Protein AF-A0A944N732-F1 (afdb_monomer_lite)

Secondary structure (DSSP, 8-state):
------B-HHHHHHHHHHHHHHHHTT--SHHHHHHHHHHHHHHHHHHHHHHHHHHHHHHHHTT----S--HHHHHHHHHHHHHHHHHHHHHHHGGGHHHHHHHHHHHHHHHHHHB-

pLDDT: mean 80.34, std 8.84, range [40.75, 88.44]

Radius of gyration: 15.89 Å; chains: 1; bounding box: 37×17×47 Å

Foldseek 3Di:
DPDLWDQQCVQLVVQLVVLLVVLLVVDPDPQLNVLSVVLSVLLVVLLVLVSVLVSQVVCVVVVHDDDDPDSVNSVVVSVVSVVVSQVSLCVRVNPVSVSSVVSSVSSVVSRVVRTD

Structure (mmCIF, N/CA/C/O backbone):
data_AF-A0A944N732-F1
#
_entry.id   AF-A0A944N732-F1
#
loop_
_atom_site.group_PDB
_atom_site.id
_atom_site.type_symbol
_atom_site.label_atom_id
_atom_site.label_alt_id
_atom_site.label_comp_id
_atom_site.label_asym_id
_atom_site.label_entity_id
_atom_site.label_seq_id
_atom_site.pdbx_PDB_ins_code
_atom_site.Cartn_x
_atom_site.Cartn_y
_atom_site.Cartn_z
_atom_site.occupancy
_atom_site.B_iso_or_equiv
_atom_site.auth_seq_id
_atom_site.auth_comp_id
_atom_site.auth_asym_id
_atom_site.auth_atom_id
_atom_site.pdbx_PDB_model_num
ATOM 1 N N . MET A 1 1 ? 7.176 -7.907 -27.055 1.00 40.75 1 MET A N 1
ATOM 2 C CA . MET A 1 1 ? 6.463 -6.815 -26.361 1.00 40.75 1 MET A CA 1
ATOM 3 C C . MET A 1 1 ? 5.573 -7.457 -25.313 1.00 40.75 1 MET A C 1
ATOM 5 O O . MET A 1 1 ? 4.475 -7.875 -25.642 1.00 40.75 1 MET A O 1
ATOM 9 N N . ARG A 1 2 ? 6.086 -7.687 -24.104 1.00 41.59 2 ARG A N 1
ATOM 10 C CA . ARG A 1 2 ? 5.282 -8.204 -22.993 1.00 41.59 2 ARG A CA 1
ATOM 11 C C . ARG A 1 2 ? 5.110 -7.019 -22.060 1.00 41.59 2 ARG A C 1
ATOM 13 O O . ARG A 1 2 ? 6.112 -6.468 -21.612 1.00 41.59 2 ARG A O 1
ATOM 20 N N . ASP A 1 3 ? 3.881 -6.543 -21.920 1.00 47.72 3 ASP A N 1
ATOM 21 C CA . ASP A 1 3 ? 3.591 -5.302 -21.214 1.00 47.72 3 ASP A CA 1
ATOM 22 C C . ASP A 1 3 ? 4.222 -5.327 -19.823 1.00 47.72 3 ASP A C 1
ATOM 24 O O . ASP A 1 3 ? 4.055 -6.269 -19.047 1.00 47.72 3 ASP A O 1
ATOM 28 N N . ALA A 1 4 ? 5.021 -4.301 -19.531 1.00 56.09 4 ALA A N 1
ATOM 29 C CA . ALA A 1 4 ? 5.525 -4.081 -18.190 1.00 56.09 4 ALA A CA 1
ATOM 30 C C . ALA A 1 4 ? 4.318 -4.045 -17.254 1.00 56.09 4 ALA A C 1
ATOM 32 O O . ALA A 1 4 ? 3.471 -3.166 -17.418 1.00 56.09 4 ALA A O 1
ATOM 33 N N . LYS A 1 5 ? 4.248 -4.997 -16.313 1.00 62.84 5 LYS A N 1
ATOM 34 C CA . LYS A 1 5 ? 3.125 -5.130 -15.382 1.00 62.84 5 LYS A CA 1
ATOM 35 C C . LYS A 1 5 ? 2.803 -3.772 -14.767 1.00 62.84 5 LYS A C 1
ATOM 37 O O . LYS A 1 5 ? 3.626 -3.197 -14.043 1.00 62.84 5 LYS A O 1
ATOM 42 N N . LYS A 1 6 ? 1.627 -3.244 -15.086 1.00 68.38 6 LYS A N 1
ATOM 43 C CA . LYS A 1 6 ? 1.139 -1.956 -14.591 1.00 68.38 6 LYS A CA 1
ATOM 44 C C . LYS A 1 6 ? -0.006 -2.226 -13.631 1.00 68.38 6 LYS A C 1
ATOM 46 O O . LYS A 1 6 ? -0.822 -3.118 -13.831 1.00 68.38 6 LYS A O 1
ATOM 51 N N . ILE A 1 7 ? -0.048 -1.443 -12.558 1.00 75.44 7 ILE A N 1
ATOM 52 C CA . ILE A 1 7 ? -1.191 -1.465 -11.648 1.00 75.44 7 ILE A CA 1
ATOM 53 C C . ILE A 1 7 ? -2.358 -0.812 -12.383 1.00 75.44 7 ILE A C 1
ATOM 55 O O . ILE A 1 7 ? -2.267 0.355 -12.778 1.00 75.44 7 ILE A O 1
ATOM 59 N N . ASP A 1 8 ? -3.455 -1.546 -12.544 1.00 82.88 8 ASP A N 1
ATOM 60 C CA . ASP A 1 8 ? -4.725 -0.981 -12.984 1.00 82.88 8 ASP A CA 1
ATOM 61 C C . ASP A 1 8 ? -5.350 -0.207 -11.813 1.00 82.88 8 ASP A C 1
ATOM 63 O O . ASP A 1 8 ? -6.123 -0.730 -11.007 1.00 82.88 8 ASP A O 1
ATOM 67 N N . TRP A 1 9 ? -4.954 1.061 -11.682 1.00 76.62 9 TRP A N 1
ATOM 68 C CA . TRP A 1 9 ? -5.360 1.943 -10.584 1.00 76.62 9 TRP A CA 1
ATOM 69 C C . TRP A 1 9 ? -6.872 2.072 -10.421 1.00 76.62 9 TRP A C 1
ATOM 71 O O . TRP A 1 9 ? -7.339 2.303 -9.307 1.00 76.62 9 TRP A O 1
ATOM 81 N N . LYS A 1 10 ? -7.630 1.908 -11.514 1.00 79.31 10 LYS A N 1
ATOM 82 C CA . LYS A 1 10 ? -9.092 2.008 -11.508 1.00 79.31 10 LYS A CA 1
ATOM 83 C C . LYS A 1 10 ? -9.747 0.856 -10.756 1.00 79.31 10 LYS A C 1
ATOM 85 O O . LYS A 1 10 ? -10.803 1.063 -10.176 1.00 79.31 10 LYS A O 1
ATOM 90 N N . PHE A 1 11 ? -9.127 -0.322 -10.747 1.00 81.12 11 PHE A N 1
ATOM 91 C CA . PHE A 1 11 ? -9.592 -1.467 -9.962 1.00 81.12 11 PHE A CA 1
ATOM 92 C C . PHE A 1 11 ? -8.926 -1.515 -8.592 1.00 81.12 11 PHE A C 1
ATOM 94 O O . PHE A 1 11 ? -9.592 -1.783 -7.596 1.00 81.12 11 PHE A O 1
ATOM 101 N N . TYR A 1 12 ? -7.634 -1.189 -8.535 1.00 84.25 12 TYR A N 1
ATOM 102 C CA . TYR A 1 12 ? -6.850 -1.279 -7.312 1.00 84.25 12 TYR A CA 1
ATOM 103 C C . TYR A 1 12 ? -7.391 -0.373 -6.198 1.00 84.25 12 TYR A C 1
ATOM 105 O O . TYR A 1 12 ? -7.692 -0.867 -5.117 1.00 84.25 12 TYR A O 1
ATOM 113 N N . LEU A 1 13 ? -7.561 0.930 -6.466 1.00 83.25 13 LEU A N 1
ATOM 114 C CA . LEU A 1 13 ? -7.973 1.912 -5.454 1.00 83.25 13 LEU A CA 1
ATOM 115 C C . LEU A 1 13 ? -9.342 1.629 -4.820 1.00 83.25 13 LEU A C 1
ATOM 117 O O . LEU A 1 13 ? -9.412 1.592 -3.592 1.00 83.25 13 LEU A O 1
ATOM 121 N N . PRO A 1 14 ? -10.438 1.448 -5.583 1.00 85.50 14 PRO A N 1
ATOM 122 C CA . PRO A 1 14 ? -11.739 1.217 -4.965 1.00 85.50 14 PRO A CA 1
ATOM 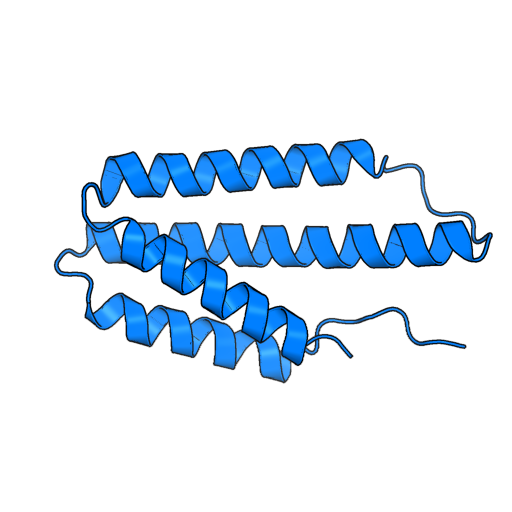123 C C . PRO A 1 14 ? -11.782 -0.116 -4.217 1.00 85.50 14 PRO A C 1
ATOM 125 O O . PRO A 1 14 ? -12.384 -0.182 -3.150 1.00 85.50 14 PRO A O 1
ATOM 128 N N . LEU A 1 15 ? -11.106 -1.156 -4.719 1.00 85.56 15 LEU A N 1
ATOM 129 C CA . LEU A 1 15 ? -11.106 -2.471 -4.080 1.00 85.56 15 LEU A CA 1
ATOM 130 C C . LEU A 1 15 ? -10.275 -2.476 -2.784 1.00 85.56 15 LEU A C 1
ATOM 132 O O . LEU A 1 15 ? -10.717 -3.032 -1.779 1.00 85.56 15 LEU A O 1
ATOM 136 N N . SER A 1 16 ? -9.116 -1.804 -2.771 1.00 85.88 16 SER A N 1
ATOM 137 C CA . SER A 1 16 ? -8.273 -1.671 -1.573 1.00 85.88 16 SER A CA 1
ATOM 138 C C . SER A 1 16 ? -8.886 -0.746 -0.519 1.00 85.88 16 SER A C 1
ATOM 140 O O . SER A 1 16 ? -8.736 -0.978 0.683 1.00 85.88 16 SER A O 1
ATOM 142 N N . LEU A 1 17 ? -9.592 0.306 -0.945 1.00 85.88 17 LEU A N 1
ATOM 143 C CA . LEU A 1 17 ? -10.337 1.176 -0.036 1.00 85.88 17 LEU A CA 1
ATOM 144 C C . LEU A 1 17 ? -11.542 0.449 0.557 1.00 85.88 17 LEU A C 1
ATOM 146 O O . LEU A 1 17 ? -11.739 0.514 1.767 1.00 85.88 17 LEU A O 1
ATOM 150 N N . ALA A 1 18 ? -12.305 -0.287 -0.255 1.00 87.00 18 ALA A N 1
ATOM 151 C CA . ALA A 1 18 ? -13.454 -1.051 0.220 1.00 87.00 18 ALA A CA 1
ATOM 152 C C . ALA A 1 18 ? -13.056 -2.081 1.287 1.00 87.00 18 ALA A C 1
ATOM 154 O O . ALA A 1 18 ? -13.708 -2.149 2.329 1.00 87.00 18 ALA A O 1
ATOM 155 N N . SER A 1 19 ? -11.958 -2.824 1.086 1.00 84.62 19 SER A N 1
ATOM 156 C CA . SER A 1 19 ? -11.469 -3.778 2.095 1.00 84.62 19 SER A CA 1
ATOM 157 C C . SER A 1 19 ? -11.054 -3.082 3.394 1.00 84.62 19 SER A C 1
ATOM 159 O O . SER A 1 19 ? -11.346 -3.570 4.485 1.00 84.62 19 SER A O 1
ATOM 161 N N . THR A 1 20 ? -10.419 -1.914 3.285 1.00 85.25 20 THR A N 1
ATOM 162 C CA . THR A 1 20 ? -9.965 -1.133 4.443 1.00 85.25 20 THR A CA 1
ATOM 163 C C . THR A 1 20 ? -11.135 -0.538 5.220 1.00 85.25 20 THR A C 1
ATOM 165 O O . THR A 1 20 ? -11.120 -0.568 6.445 1.00 85.25 20 THR A O 1
ATOM 168 N N . ILE A 1 21 ? -12.170 -0.049 4.534 1.00 86.62 21 ILE A N 1
ATOM 169 C CA . ILE A 1 21 ? -13.392 0.469 5.165 1.00 86.62 21 ILE A CA 1
ATOM 170 C C . ILE A 1 21 ? -14.139 -0.659 5.879 1.00 86.62 21 ILE A C 1
ATOM 172 O O . ILE A 1 21 ? -14.543 -0.489 7.026 1.00 86.62 21 ILE A O 1
ATOM 176 N N . LEU A 1 22 ? -14.275 -1.823 5.234 1.00 87.12 22 LEU A N 1
ATOM 177 C CA . LEU A 1 22 ? -14.950 -2.985 5.814 1.00 87.12 22 LEU A CA 1
ATOM 178 C C . LEU A 1 22 ? -14.261 -3.432 7.110 1.00 87.12 22 LEU A C 1
ATOM 180 O O . LEU A 1 22 ? -14.927 -3.672 8.111 1.00 87.12 22 LEU A O 1
ATOM 184 N N . LEU A 1 23 ? -12.927 -3.464 7.122 1.00 83.62 23 LEU A N 1
ATOM 185 C CA . LEU A 1 23 ? -12.154 -3.774 8.326 1.00 83.62 23 LEU A CA 1
ATOM 186 C C . LEU A 1 23 ? -12.157 -2.630 9.350 1.00 83.62 23 LEU A C 1
ATOM 188 O O . LEU A 1 23 ? -12.115 -2.890 10.549 1.00 83.62 23 LEU A O 1
ATOM 192 N N . GLY A 1 24 ? -12.287 -1.381 8.901 1.00 80.81 24 GLY A N 1
ATOM 193 C CA . GLY A 1 24 ? -12.446 -0.211 9.764 1.00 80.81 24 GLY A CA 1
ATOM 194 C C . GLY A 1 24 ? -13.724 -0.232 10.605 1.00 80.81 24 GLY A C 1
ATOM 195 O O . GLY A 1 24 ? -13.713 0.295 11.712 1.00 80.81 24 GLY A O 1
ATOM 196 N N . PHE A 1 25 ? -14.793 -0.902 10.156 1.00 83.50 25 PHE A N 1
ATOM 197 C CA . PHE A 1 25 ? -16.000 -1.112 10.973 1.00 83.50 25 PHE A CA 1
ATOM 198 C C . PHE A 1 25 ? -15.757 -1.977 12.220 1.00 83.50 25 PHE A C 1
ATOM 200 O O . PHE A 1 25 ? -16.535 -1.906 13.168 1.00 83.50 25 PHE A O 1
ATOM 207 N N . PHE A 1 26 ? -14.690 -2.779 12.239 1.00 82.69 26 PHE A N 1
ATOM 208 C CA . PHE A 1 26 ? -14.310 -3.578 13.407 1.00 82.69 26 PHE A CA 1
ATOM 209 C C . PHE A 1 26 ? -13.434 -2.803 14.404 1.00 82.69 26 PHE A C 1
ATOM 211 O O . PHE A 1 26 ? -13.177 -3.301 15.503 1.00 82.69 26 PHE A O 1
ATOM 218 N N . CYS A 1 27 ? -12.982 -1.595 14.051 1.00 80.94 27 CYS A N 1
ATOM 219 C CA . CYS A 1 27 ? -12.259 -0.715 14.962 1.00 80.94 27 CYS A CA 1
ATOM 220 C C . CYS A 1 27 ? -13.231 -0.050 15.942 1.00 80.94 27 CYS A C 1
ATOM 222 O O . CYS A 1 27 ? -14.275 0.471 15.554 1.00 80.94 27 CYS A O 1
ATOM 224 N N . GLN A 1 28 ? -12.872 -0.044 17.223 1.00 81.12 28 GLN A N 1
ATOM 225 C CA . GLN A 1 28 ? -13.720 0.510 18.286 1.00 81.12 28 GLN A CA 1
ATOM 226 C C . GLN A 1 28 ? -13.368 1.963 18.612 1.00 81.12 28 GLN A C 1
ATOM 228 O O . GLN A 1 28 ? -14.207 2.707 19.114 1.00 81.12 28 GLN A O 1
ATOM 233 N N . ASN A 1 29 ? -12.132 2.374 18.320 1.00 84.62 29 ASN A N 1
ATOM 234 C CA . ASN A 1 29 ? -11.602 3.684 18.684 1.00 84.62 29 ASN A CA 1
ATOM 235 C C . ASN A 1 29 ? -11.216 4.503 17.448 1.00 84.62 29 ASN A C 1
ATOM 237 O O . ASN A 1 29 ? -10.673 3.970 16.480 1.00 84.62 29 ASN A O 1
ATOM 241 N N . LEU A 1 30 ? -11.384 5.829 17.519 1.00 83.00 30 LEU A N 1
ATOM 242 C CA . LEU A 1 30 ? -10.921 6.746 16.467 1.00 83.00 30 LEU A CA 1
ATOM 243 C C . LEU A 1 30 ? -9.413 6.609 16.211 1.00 83.00 30 LEU A C 1
ATOM 245 O O . LEU A 1 30 ? -8.970 6.679 15.069 1.00 83.00 30 LEU A O 1
ATOM 249 N N . LEU A 1 31 ? -8.629 6.357 17.264 1.00 83.44 31 LEU A N 1
ATOM 250 C CA . LEU A 1 31 ? -7.187 6.143 17.155 1.00 83.44 31 LEU A CA 1
ATOM 251 C C . LEU A 1 31 ? -6.864 4.895 16.314 1.00 83.44 31 LEU A C 1
ATOM 253 O O . LEU A 1 31 ? -6.008 4.961 15.435 1.00 83.44 31 LEU A O 1
ATOM 257 N N . GLU A 1 32 ? -7.595 3.794 16.512 1.00 81.62 32 GLU A N 1
ATOM 258 C CA . GLU A 1 32 ? -7.440 2.568 15.714 1.00 81.62 32 GLU A CA 1
ATOM 259 C C . GLU A 1 32 ? -7.738 2.835 14.229 1.00 81.62 32 GLU A C 1
ATOM 261 O O . GLU A 1 32 ? -6.993 2.377 13.364 1.00 81.62 32 GLU A O 1
ATOM 266 N N . ILE A 1 33 ? -8.762 3.646 13.930 1.00 83.69 33 ILE A N 1
ATOM 267 C CA . ILE A 1 33 ? -9.112 4.045 12.557 1.00 83.69 33 ILE A CA 1
ATOM 268 C C . ILE A 1 33 ? -7.983 4.867 11.918 1.00 83.69 33 ILE A C 1
ATOM 270 O O . ILE A 1 33 ? -7.584 4.586 10.787 1.00 83.69 33 ILE A O 1
ATOM 274 N N . TYR A 1 34 ? -7.423 5.853 12.628 1.00 85.69 34 TYR A N 1
ATOM 275 C CA . TYR A 1 34 ? -6.302 6.648 12.108 1.00 85.69 34 TYR A CA 1
ATOM 276 C C . TYR A 1 34 ? -5.067 5.792 11.825 1.00 85.69 34 TYR A C 1
ATOM 278 O O . TYR A 1 34 ? -4.419 5.965 10.789 1.00 85.69 34 TYR A O 1
ATOM 286 N N . VAL A 1 35 ? -4.757 4.842 12.707 1.00 84.06 35 VAL A N 1
ATOM 287 C CA . VAL A 1 35 ? -3.631 3.922 12.512 1.00 84.06 35 VAL A CA 1
ATOM 288 C C . VAL A 1 35 ? -3.902 2.983 11.343 1.00 84.06 35 VAL A C 1
ATOM 290 O O . VAL A 1 35 ? -3.008 2.781 10.527 1.00 84.06 35 VAL A O 1
ATOM 293 N N . LEU A 1 36 ? -5.126 2.471 11.193 1.00 84.88 36 LEU A N 1
ATOM 294 C CA . LEU A 1 36 ? -5.514 1.636 10.055 1.00 84.88 36 LEU A CA 1
ATOM 295 C C . LEU A 1 36 ? -5.341 2.381 8.722 1.00 84.88 36 LEU A C 1
ATOM 297 O O . LEU A 1 36 ? -4.811 1.811 7.767 1.00 84.88 36 LEU A O 1
ATOM 301 N N . ILE A 1 37 ? -5.722 3.660 8.663 1.00 85.62 37 ILE A N 1
ATOM 302 C CA . ILE A 1 37 ? -5.505 4.524 7.491 1.00 85.62 37 ILE A CA 1
ATOM 303 C C . ILE A 1 37 ? -4.004 4.759 7.256 1.00 85.62 37 ILE A C 1
ATOM 305 O O . ILE A 1 37 ? -3.537 4.699 6.117 1.00 85.62 37 ILE A O 1
ATOM 309 N N . GLY A 1 38 ? -3.226 4.989 8.315 1.00 85.44 38 GLY A N 1
ATOM 310 C CA . GLY A 1 38 ? -1.771 5.128 8.220 1.00 85.44 38 GLY A CA 1
ATOM 311 C C . GLY A 1 38 ? -1.104 3.867 7.664 1.00 85.44 38 GLY A C 1
ATOM 312 O O . GLY A 1 38 ? -0.319 3.941 6.717 1.00 85.44 38 GLY A O 1
ATOM 313 N N . VAL A 1 39 ? -1.478 2.699 8.190 1.00 85.25 39 VAL A N 1
ATOM 314 C CA . VAL A 1 39 ? -1.031 1.392 7.694 1.00 85.25 39 VAL A CA 1
ATOM 315 C C . VAL A 1 39 ? -1.446 1.219 6.236 1.00 85.25 39 VAL A C 1
ATOM 317 O O . VAL A 1 39 ? -0.602 0.874 5.415 1.00 85.25 39 VAL A O 1
ATOM 320 N N . TYR A 1 40 ? -2.692 1.537 5.877 1.00 86.94 40 TYR A N 1
ATOM 321 C CA . TYR A 1 40 ? -3.166 1.495 4.492 1.00 86.94 40 TYR A CA 1
ATOM 322 C C . TYR A 1 40 ? -2.262 2.292 3.541 1.00 86.94 40 TYR A C 1
ATOM 324 O O . TYR A 1 40 ? -1.817 1.764 2.521 1.00 86.94 40 TYR A O 1
ATOM 332 N N . LEU A 1 41 ? -1.922 3.537 3.886 1.00 87.81 41 LEU A N 1
ATOM 333 C CA . LEU A 1 41 ? -1.038 4.366 3.062 1.00 87.81 41 LEU A CA 1
ATOM 334 C C . LEU A 1 41 ? 0.355 3.746 2.906 1.00 87.81 41 LEU A C 1
ATOM 336 O O . LEU A 1 41 ? 0.889 3.700 1.795 1.00 87.81 41 LEU A O 1
ATOM 340 N N . VAL A 1 42 ? 0.929 3.226 3.994 1.00 87.75 42 VAL A N 1
ATOM 341 C CA . VAL A 1 42 ? 2.233 2.547 3.958 1.00 87.75 42 VAL A CA 1
ATOM 342 C C . VAL A 1 42 ? 2.192 1.324 3.042 1.00 87.75 42 VAL A C 1
ATOM 344 O O . VAL A 1 42 ? 3.125 1.103 2.265 1.00 87.75 42 VAL A O 1
ATOM 347 N N . VAL A 1 43 ? 1.103 0.558 3.071 1.00 86.88 43 VAL A N 1
ATOM 348 C CA . VAL A 1 43 ? 0.928 -0.621 2.217 1.00 86.88 43 VAL A CA 1
ATOM 349 C C . VAL A 1 43 ? 0.802 -0.232 0.748 1.00 86.88 43 VAL A C 1
ATOM 351 O O . VAL A 1 43 ? 1.483 -0.821 -0.093 1.00 86.88 43 VAL A O 1
ATOM 354 N N . VAL A 1 44 ? 0.022 0.802 0.426 1.00 87.00 44 VAL A N 1
ATOM 355 C CA . VAL A 1 44 ? -0.075 1.326 -0.946 1.00 87.00 44 VAL A CA 1
ATOM 356 C C . VAL A 1 44 ? 1.303 1.759 -1.463 1.00 87.00 44 VAL A C 1
ATOM 358 O O . VAL A 1 44 ? 1.686 1.396 -2.578 1.00 87.00 44 VAL A O 1
ATOM 361 N N . ILE A 1 45 ? 2.092 2.469 -0.649 1.00 88.19 45 ILE A N 1
ATOM 362 C CA . ILE A 1 45 ? 3.468 2.853 -1.005 1.00 88.19 45 ILE A CA 1
ATOM 363 C C . ILE A 1 45 ? 4.346 1.610 -1.207 1.00 88.19 45 ILE A C 1
ATOM 365 O O . ILE A 1 45 ? 5.087 1.523 -2.191 1.00 88.19 45 ILE A O 1
ATOM 369 N N . ASN A 1 46 ? 4.246 0.618 -0.322 1.00 88.44 46 ASN A N 1
ATOM 370 C CA . ASN A 1 46 ? 5.001 -0.628 -0.429 1.00 88.44 46 ASN A CA 1
ATOM 371 C C . ASN A 1 46 ? 4.666 -1.399 -1.721 1.00 88.44 46 ASN A C 1
ATOM 373 O O . ASN A 1 46 ? 5.566 -1.909 -2.396 1.00 88.44 46 ASN A O 1
ATOM 377 N N . HIS A 1 47 ? 3.393 -1.430 -2.119 1.00 86.50 47 HIS A N 1
ATOM 378 C CA . HIS A 1 47 ? 2.945 -2.029 -3.377 1.00 86.50 47 HIS A CA 1
ATOM 379 C C . HIS A 1 47 ? 3.497 -1.297 -4.600 1.00 86.50 47 HIS A C 1
ATOM 381 O O . HIS A 1 47 ? 3.967 -1.937 -5.544 1.00 86.50 47 HIS A O 1
ATOM 387 N N . LEU A 1 48 ? 3.543 0.036 -4.571 1.00 85.12 48 LEU A N 1
ATOM 388 C CA . LEU A 1 48 ? 4.158 0.816 -5.647 1.00 85.12 48 LEU A CA 1
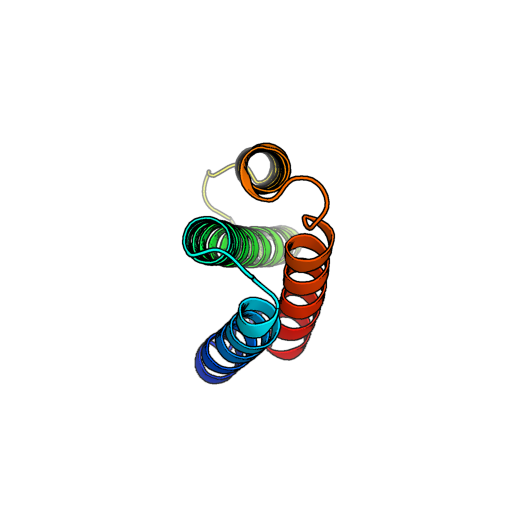ATOM 389 C C . LEU A 1 48 ? 5.638 0.492 -5.828 1.00 85.12 48 LEU A C 1
ATOM 391 O O . LEU A 1 48 ? 6.114 0.318 -6.954 1.00 85.12 48 LEU A O 1
ATOM 395 N N . LEU A 1 49 ? 6.367 0.400 -4.718 1.00 85.50 49 LEU A N 1
ATOM 396 C CA . LEU A 1 49 ? 7.776 0.024 -4.729 1.00 85.50 49 LEU A CA 1
ATOM 397 C C . LEU A 1 49 ? 7.967 -1.420 -5.201 1.00 85.50 49 LEU A C 1
ATOM 399 O O . LEU A 1 49 ? 8.910 -1.691 -5.942 1.00 85.50 49 LEU A O 1
ATOM 403 N N . LEU A 1 50 ? 7.063 -2.334 -4.833 1.00 86.00 50 LEU A N 1
ATOM 404 C CA . LEU A 1 50 ? 7.078 -3.718 -5.306 1.00 86.00 50 LEU A CA 1
ATOM 405 C C . LEU A 1 50 ? 6.929 -3.795 -6.828 1.00 86.00 50 LEU A C 1
ATOM 407 O O . LEU A 1 50 ? 7.720 -4.483 -7.476 1.00 86.00 50 LEU A O 1
ATOM 411 N N . VAL A 1 51 ? 5.967 -3.077 -7.409 1.00 84.00 51 VAL A N 1
ATOM 412 C CA . VAL A 1 51 ? 5.771 -3.076 -8.866 1.00 84.00 51 VAL A CA 1
ATOM 413 C C . VAL A 1 51 ? 6.962 -2.439 -9.572 1.00 84.00 51 VAL A C 1
ATOM 415 O O . VAL A 1 51 ? 7.491 -3.030 -10.510 1.00 84.00 51 VAL A O 1
ATOM 418 N N . LYS A 1 52 ? 7.480 -1.308 -9.072 1.00 83.12 52 LYS A N 1
ATOM 419 C CA . LYS A 1 52 ? 8.706 -0.697 -9.615 1.00 83.12 52 LYS A CA 1
ATOM 420 C C . LYS A 1 52 ? 9.903 -1.651 -9.577 1.00 83.12 52 LYS A C 1
ATOM 422 O O . LYS A 1 52 ? 10.613 -1.761 -10.575 1.00 83.12 52 LYS A O 1
ATOM 427 N N . ALA A 1 53 ? 10.125 -2.344 -8.458 1.00 83.12 53 ALA A N 1
ATOM 428 C CA . ALA A 1 53 ? 11.211 -3.314 -8.323 1.00 83.12 53 ALA A CA 1
ATOM 429 C C . ALA A 1 53 ? 11.050 -4.482 -9.306 1.00 83.12 53 ALA A C 1
ATOM 431 O O . ALA A 1 53 ? 11.995 -4.824 -10.012 1.00 83.12 53 ALA A O 1
ATOM 432 N N . THR A 1 54 ? 9.843 -5.046 -9.396 1.00 82.69 54 THR A N 1
ATOM 433 C CA . THR A 1 54 ? 9.545 -6.200 -10.258 1.00 82.69 54 THR A CA 1
ATOM 434 C C . THR A 1 54 ? 9.724 -5.848 -11.730 1.00 82.69 54 THR A C 1
ATOM 436 O O . THR A 1 54 ? 10.438 -6.544 -12.447 1.00 82.69 54 THR A O 1
ATOM 439 N N . THR A 1 55 ? 9.162 -4.722 -12.170 1.00 80.31 55 THR A N 1
ATOM 440 C CA . THR A 1 55 ? 9.313 -4.217 -13.540 1.00 80.31 55 THR A CA 1
ATOM 441 C C . THR A 1 55 ? 10.776 -3.954 -13.8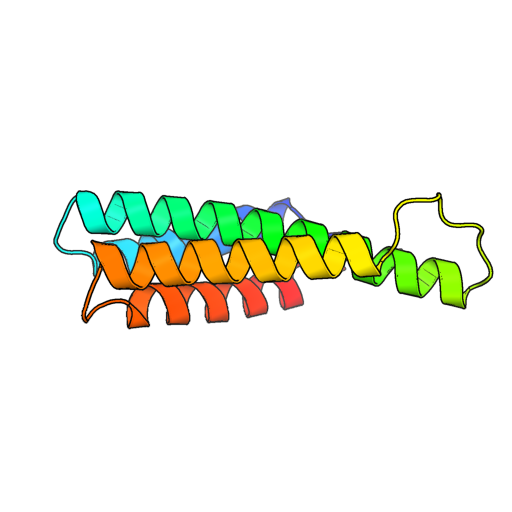87 1.00 80.31 55 THR A C 1
ATOM 443 O O . THR A 1 55 ? 11.220 -4.237 -14.996 1.00 80.31 55 THR A O 1
ATOM 446 N N . ARG A 1 56 ? 11.567 -3.472 -12.926 1.00 79.88 56 ARG A N 1
ATOM 447 C CA . ARG A 1 56 ? 12.988 -3.210 -13.144 1.00 79.88 56 ARG A CA 1
ATOM 448 C C . ARG A 1 56 ? 13.839 -4.475 -13.243 1.00 79.88 56 ARG A C 1
ATOM 450 O O . ARG A 1 56 ? 14.761 -4.513 -14.058 1.00 79.88 56 ARG A O 1
ATOM 457 N N . ILE A 1 57 ? 13.533 -5.495 -12.443 1.00 82.31 57 ILE A N 1
ATOM 458 C CA . ILE A 1 57 ? 14.145 -6.825 -12.570 1.00 82.31 57 ILE A CA 1
ATOM 459 C C . ILE A 1 57 ? 13.836 -7.396 -13.956 1.00 82.31 57 ILE A C 1
ATOM 461 O O . ILE A 1 57 ? 14.744 -7.875 -14.627 1.00 82.31 57 ILE A O 1
ATOM 465 N N . LEU A 1 58 ? 12.588 -7.262 -14.412 1.00 81.44 58 LEU A N 1
ATOM 466 C CA . LEU A 1 58 ? 12.144 -7.742 -15.721 1.00 81.44 58 LEU A CA 1
ATOM 467 C C . LEU A 1 58 ? 12.901 -7.052 -16.867 1.00 81.44 58 LEU A C 1
ATOM 469 O O . LEU A 1 58 ? 13.494 -7.728 -17.698 1.00 81.44 58 LEU A O 1
ATOM 473 N N . PHE A 1 59 ? 12.994 -5.719 -16.850 1.00 80.00 59 PHE A N 1
ATOM 474 C CA . PHE A 1 59 ? 13.757 -4.972 -17.856 1.00 80.00 59 PHE A CA 1
ATOM 475 C C . PHE A 1 59 ? 15.258 -5.280 -17.839 1.00 80.00 59 PHE A C 1
ATOM 477 O O . PHE A 1 59 ? 15.888 -5.327 -18.893 1.00 80.00 59 PHE A O 1
ATOM 484 N N . THR A 1 60 ? 15.834 -5.510 -16.656 1.00 80.38 60 THR A N 1
ATOM 485 C CA . THR A 1 60 ? 17.250 -5.889 -16.527 1.00 80.38 60 THR A CA 1
ATOM 486 C C . THR A 1 60 ? 17.491 -7.296 -17.081 1.00 80.38 60 THR A C 1
ATOM 488 O O . THR A 1 60 ? 18.483 -7.515 -17.771 1.00 80.38 60 THR A O 1
ATOM 491 N N . ALA A 1 61 ? 16.569 -8.234 -16.838 1.00 79.06 61 ALA A N 1
ATOM 492 C CA . ALA A 1 61 ? 16.608 -9.581 -17.407 1.00 79.06 61 ALA A CA 1
ATOM 493 C C . ALA A 1 61 ? 16.456 -9.577 -18.940 1.00 79.06 61 ALA A C 1
ATOM 495 O O . ALA A 1 61 ? 17.048 -10.410 -19.618 1.00 79.06 61 ALA A O 1
ATOM 496 N N . GLU A 1 62 ? 15.722 -8.608 -19.491 1.00 81.81 62 GLU A N 1
ATOM 497 C CA . GLU A 1 62 ? 15.603 -8.368 -20.937 1.00 81.81 62 GLU A CA 1
ATOM 498 C C . GLU A 1 62 ? 16.805 -7.610 -21.540 1.00 81.81 62 GLU A C 1
ATOM 500 O O . GLU A 1 62 ? 16.790 -7.265 -22.720 1.00 81.81 62 GLU A O 1
ATOM 505 N N . GLY A 1 63 ? 17.849 -7.326 -20.754 1.00 76.75 63 GLY A N 1
ATOM 506 C CA . GLY A 1 63 ? 19.055 -6.638 -21.224 1.00 76.75 63 GLY A CA 1
ATOM 507 C C . GLY A 1 63 ? 18.893 -5.126 -21.429 1.00 76.75 63 GLY A C 1
ATOM 508 O O . GLY A 1 63 ? 19.789 -4.482 -21.978 1.00 76.75 63 GLY A O 1
ATOM 509 N N . GLN A 1 64 ? 17.784 -4.526 -20.984 1.00 75.75 64 GLN A N 1
ATOM 510 C CA . GLN A 1 64 ? 17.591 -3.078 -21.056 1.00 75.75 64 GLN A CA 1
ATOM 511 C C . GLN A 1 64 ? 18.375 -2.368 -19.945 1.00 75.75 64 GLN A C 1
ATOM 513 O O . GLN A 1 64 ? 18.367 -2.776 -18.780 1.00 75.75 64 GLN A O 1
ATOM 518 N N . LYS A 1 65 ? 19.034 -1.252 -20.287 1.00 65.25 65 LYS A N 1
ATOM 519 C CA . LYS A 1 65 ? 19.729 -0.401 -19.311 1.00 65.25 65 LYS A CA 1
ATOM 520 C C . LYS A 1 65 ? 18.708 0.254 -18.384 1.00 65.25 65 LYS A C 1
ATOM 522 O O . LYS A 1 65 ? 18.029 1.204 -18.762 1.00 65.25 65 LYS A O 1
ATOM 527 N N . THR A 1 66 ? 18.616 -0.233 -17.152 1.00 64.00 66 THR A N 1
ATOM 528 C CA . THR A 1 66 ? 17.819 0.415 -16.108 1.00 64.00 66 THR A CA 1
ATOM 529 C C . THR A 1 66 ? 18.683 1.441 -15.353 1.00 64.00 66 THR A C 1
ATOM 531 O O . THR A 1 66 ? 19.879 1.229 -15.175 1.00 64.00 66 THR A O 1
ATOM 534 N N . GLY A 1 67 ? 18.116 2.596 -14.969 1.00 63.62 67 GLY A N 1
ATOM 535 C CA . GLY A 1 67 ? 18.853 3.699 -14.318 1.00 63.62 67 GLY A CA 1
ATOM 536 C C . GLY A 1 67 ? 19.513 3.324 -12.978 1.00 63.62 67 GLY A C 1
ATOM 537 O O . GLY A 1 67 ? 19.300 2.246 -12.451 1.00 63.62 67 GLY A O 1
ATOM 538 N N . SER A 1 68 ? 20.300 4.212 -12.368 1.00 56.41 68 SER A N 1
ATOM 539 C CA . SER A 1 68 ? 21.214 3.866 -11.256 1.00 56.41 68 SER A CA 1
ATOM 540 C C . SER A 1 68 ? 20.575 3.590 -9.875 1.00 56.41 68 SER A C 1
ATOM 542 O O . SER A 1 68 ? 21.290 3.419 -8.890 1.00 56.41 68 SER A O 1
ATOM 544 N N . THR A 1 69 ? 19.246 3.562 -9.726 1.00 63.69 69 THR A N 1
ATOM 545 C CA . THR A 1 69 ? 18.622 3.354 -8.397 1.00 63.69 69 THR A CA 1
ATOM 546 C C . THR A 1 69 ? 18.704 1.886 -7.971 1.00 63.69 69 THR A C 1
ATOM 548 O O . THR A 1 69 ? 17.894 1.094 -8.429 1.00 63.69 69 THR A O 1
ATOM 551 N N . SER A 1 70 ? 19.675 1.486 -7.151 1.00 73.88 70 SER A N 1
ATOM 552 C CA . SER A 1 70 ? 19.896 0.067 -6.818 1.00 73.88 70 SER A CA 1
ATOM 553 C C . SER A 1 70 ? 18.614 -0.645 -6.347 1.00 73.88 70 SER A C 1
ATOM 555 O O . SER A 1 70 ? 17.913 -0.153 -5.464 1.00 73.88 70 SER A O 1
ATOM 557 N N . ILE A 1 71 ? 18.310 -1.821 -6.913 1.00 78.62 71 ILE A N 1
ATOM 558 C CA . ILE A 1 71 ? 17.175 -2.676 -6.497 1.00 78.62 71 ILE A CA 1
ATOM 559 C C . ILE A 1 71 ? 17.265 -2.989 -4.994 1.00 78.62 71 ILE A C 1
ATOM 561 O O . ILE A 1 71 ? 16.248 -3.052 -4.303 1.00 78.62 71 ILE A O 1
ATOM 565 N N . VAL A 1 72 ? 18.493 -3.097 -4.479 1.00 79.50 72 VAL A N 1
ATOM 566 C CA . VAL A 1 72 ? 18.791 -3.271 -3.053 1.00 79.50 72 VAL A CA 1
ATOM 567 C C . VAL A 1 72 ? 18.214 -2.124 -2.221 1.00 79.50 72 VAL A C 1
ATOM 569 O O . VAL A 1 72 ? 17.579 -2.374 -1.202 1.00 79.50 72 VAL A O 1
ATOM 572 N N . LEU A 1 73 ? 18.352 -0.875 -2.681 1.00 82.00 73 LEU A N 1
ATOM 573 C CA . LEU A 1 73 ? 17.815 0.297 -1.986 1.00 82.00 73 LEU A CA 1
ATOM 574 C C . LEU A 1 73 ? 16.282 0.262 -1.941 1.00 82.00 73 LEU A C 1
ATOM 576 O O . LEU A 1 73 ? 15.691 0.537 -0.901 1.00 82.00 73 LEU A O 1
ATOM 580 N N . ILE A 1 74 ? 15.634 -0.124 -3.046 1.00 83.56 74 ILE A N 1
ATOM 581 C CA . ILE A 1 74 ? 14.169 -0.247 -3.097 1.00 83.56 74 ILE A CA 1
ATOM 582 C C . ILE A 1 74 ? 13.690 -1.310 -2.099 1.00 83.56 74 ILE A C 1
ATOM 584 O O . ILE A 1 74 ? 12.727 -1.078 -1.371 1.00 83.56 74 ILE A O 1
ATOM 588 N N . ASN A 1 75 ? 14.375 -2.453 -2.020 1.00 82.56 75 ASN A N 1
ATOM 589 C CA . ASN A 1 75 ? 14.025 -3.510 -1.070 1.00 82.56 75 ASN A CA 1
ATOM 590 C C . ASN A 1 75 ? 14.278 -3.110 0.391 1.00 82.56 75 ASN A C 1
ATOM 592 O O . ASN A 1 75 ? 13.461 -3.447 1.247 1.00 82.56 75 ASN A O 1
ATOM 596 N N . LEU A 1 76 ? 15.345 -2.357 0.676 1.00 86.38 76 LEU A N 1
ATOM 597 C CA . LEU A 1 76 ? 15.604 -1.822 2.016 1.00 86.38 76 LEU A CA 1
ATOM 598 C C . LEU A 1 76 ? 14.497 -0.863 2.463 1.00 86.38 76 LEU A C 1
ATOM 600 O O . LEU A 1 76 ? 13.953 -1.032 3.549 1.00 86.38 76 LEU A O 1
ATOM 604 N N . VAL A 1 77 ? 14.096 0.080 1.604 1.00 87.62 77 VAL A N 1
ATOM 605 C CA . VAL A 1 77 ? 13.000 1.016 1.910 1.00 87.62 77 VAL A CA 1
ATOM 606 C C . VAL A 1 77 ? 11.690 0.269 2.177 1.00 87.62 77 VAL A C 1
ATOM 608 O O . VAL A 1 77 ? 10.971 0.610 3.114 1.00 87.62 77 VAL A O 1
ATOM 611 N N . LYS A 1 78 ? 11.388 -0.781 1.403 1.00 85.44 78 LYS A N 1
ATOM 612 C CA . LYS A 1 78 ? 10.204 -1.627 1.631 1.00 85.44 78 LYS A CA 1
ATOM 613 C C . LYS A 1 78 ? 10.240 -2.328 2.988 1.00 85.44 78 LYS A C 1
ATOM 615 O O . LYS A 1 78 ? 9.232 -2.342 3.687 1.00 85.44 78 LYS A O 1
ATOM 620 N N . LEU A 1 79 ? 11.391 -2.884 3.366 1.00 86.06 79 LEU A N 1
ATOM 621 C CA . LEU A 1 79 ? 11.583 -3.492 4.683 1.00 86.06 79 LEU A CA 1
ATOM 622 C C . LEU A 1 79 ? 11.349 -2.470 5.797 1.00 86.06 79 LEU A C 1
ATOM 624 O O . LEU A 1 79 ? 10.561 -2.732 6.701 1.00 86.06 79 LEU A O 1
ATOM 628 N N . SER A 1 80 ? 11.953 -1.285 5.701 1.00 86.94 80 SER A N 1
ATOM 629 C CA . SER A 1 80 ? 11.757 -0.214 6.683 1.00 86.94 80 SER A CA 1
ATOM 630 C C . SER A 1 80 ? 10.292 0.224 6.790 1.00 86.94 80 SER A C 1
ATOM 632 O O . SER A 1 80 ? 9.792 0.406 7.897 1.00 86.94 80 SER A O 1
ATOM 634 N N . LEU A 1 81 ? 9.582 0.341 5.663 1.00 87.19 81 LEU A N 1
ATOM 635 C CA . LEU A 1 81 ? 8.150 0.660 5.635 1.00 87.19 81 LEU A CA 1
ATOM 636 C C . LEU A 1 81 ? 7.308 -0.414 6.332 1.00 87.19 81 LEU A C 1
ATOM 638 O O . LEU A 1 81 ? 6.427 -0.077 7.119 1.00 87.19 81 LEU A O 1
ATOM 642 N N . LEU A 1 82 ? 7.593 -1.697 6.093 1.00 85.00 82 LEU A N 1
ATOM 643 C CA . LEU A 1 82 ? 6.899 -2.798 6.767 1.00 85.00 82 LEU A CA 1
ATOM 644 C C . LEU A 1 82 ? 7.144 -2.783 8.279 1.00 85.00 82 LEU A C 1
ATOM 646 O O . LEU A 1 82 ? 6.195 -2.929 9.047 1.00 85.00 82 LEU A O 1
ATOM 650 N N . PHE A 1 83 ? 8.385 -2.547 8.712 1.00 86.06 83 PHE A N 1
ATOM 651 C CA . PHE A 1 83 ? 8.707 -2.412 10.135 1.00 86.06 83 PHE A CA 1
ATOM 652 C C . PHE A 1 83 ? 7.994 -1.222 10.781 1.00 86.06 83 PHE A C 1
ATOM 654 O O . PHE A 1 83 ? 7.467 -1.361 11.882 1.00 86.06 83 PHE A O 1
ATOM 661 N N . LEU A 1 84 ? 7.923 -0.076 10.097 1.00 84.38 84 LEU A N 1
ATOM 662 C CA . LEU A 1 84 ? 7.179 1.089 10.579 1.00 84.38 84 LEU A CA 1
ATOM 663 C C . LEU A 1 84 ? 5.682 0.789 10.707 1.00 84.38 84 LEU A C 1
ATOM 665 O O . LEU A 1 84 ? 5.099 1.079 11.748 1.00 84.38 84 LEU A O 1
ATOM 669 N N . ALA A 1 85 ? 5.066 0.170 9.696 1.00 81.88 85 ALA A N 1
ATOM 670 C CA . ALA A 1 85 ? 3.648 -0.190 9.740 1.00 81.88 85 ALA A CA 1
ATOM 671 C C . ALA A 1 85 ? 3.331 -1.190 10.859 1.00 81.88 85 ALA A C 1
ATOM 673 O O . ALA A 1 85 ? 2.344 -1.014 11.573 1.00 81.88 85 ALA A O 1
ATOM 674 N N . LEU A 1 86 ? 4.171 -2.214 11.036 1.00 82.38 86 LEU A N 1
ATOM 675 C CA . LEU A 1 86 ? 4.007 -3.198 12.107 1.00 82.38 86 LEU A CA 1
ATOM 676 C C . LEU A 1 86 ? 4.204 -2.561 13.481 1.00 82.38 86 LEU A C 1
ATOM 678 O O . LEU A 1 86 ? 3.374 -2.765 14.358 1.00 82.38 86 LEU A O 1
ATOM 682 N N . SER A 1 87 ? 5.248 -1.751 13.658 1.00 83.75 87 SER A N 1
ATOM 683 C CA . SER A 1 87 ? 5.513 -1.055 14.921 1.00 83.75 87 SER A CA 1
ATOM 684 C C . SER A 1 87 ? 4.355 -0.130 15.310 1.00 83.75 87 SER A C 1
ATOM 686 O O . SER A 1 87 ? 3.862 -0.196 16.435 1.00 83.75 87 SER A O 1
ATOM 688 N N . LEU A 1 88 ? 3.839 0.657 14.356 1.00 78.25 88 LEU A N 1
ATOM 689 C CA . LEU A 1 88 ? 2.656 1.497 14.564 1.00 78.25 88 LEU A CA 1
ATOM 690 C C . LEU A 1 88 ? 1.412 0.661 14.897 1.00 78.25 88 LEU A C 1
ATOM 692 O O . LEU A 1 88 ? 0.656 1.017 15.798 1.00 78.25 88 LEU A O 1
ATOM 696 N N . GLY A 1 89 ? 1.216 -0.468 14.214 1.00 75.12 89 GLY A N 1
ATOM 697 C CA . GLY A 1 89 ? 0.122 -1.392 14.501 1.00 75.12 89 GLY A CA 1
ATOM 698 C C . GLY A 1 89 ? 0.190 -1.958 15.922 1.00 75.12 89 GLY A C 1
ATOM 699 O O . GLY A 1 89 ? -0.798 -1.888 16.646 1.00 75.12 89 GLY A O 1
ATOM 700 N N . ILE A 1 90 ? 1.351 -2.461 16.351 1.00 78.12 90 ILE A N 1
ATOM 701 C CA . ILE A 1 90 ? 1.522 -3.065 17.684 1.00 78.12 90 ILE A CA 1
ATOM 702 C C . ILE A 1 90 ? 1.330 -2.005 18.767 1.00 78.12 90 ILE A C 1
ATOM 704 O O . ILE A 1 90 ? 0.606 -2.232 19.732 1.00 78.12 90 ILE A O 1
ATOM 708 N N . HIS A 1 91 ? 1.955 -0.839 18.600 1.00 77.94 91 HIS A N 1
ATOM 709 C CA . HIS A 1 91 ? 1.996 0.180 19.643 1.00 77.94 91 HIS A CA 1
ATOM 710 C C . HIS A 1 91 ? 0.635 0.842 19.892 1.00 77.94 91 HIS A C 1
ATOM 712 O O . HIS A 1 91 ? 0.320 1.188 21.026 1.00 77.94 91 HIS A O 1
ATOM 718 N N . PHE A 1 92 ? -0.173 1.025 18.844 1.00 75.69 92 PHE A N 1
ATOM 719 C CA . PHE A 1 92 ? -1.418 1.786 18.948 1.00 75.69 92 PHE A CA 1
ATOM 720 C C . PHE A 1 92 ? -2.697 0.944 18.898 1.00 75.69 92 PHE A C 1
ATOM 722 O O . PHE A 1 92 ? -3.703 1.357 19.469 1.00 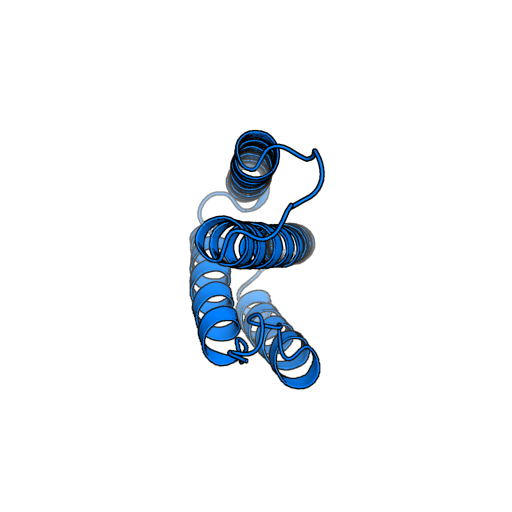75.69 92 PHE A O 1
ATOM 729 N N . ILE A 1 93 ? -2.684 -0.209 18.220 1.00 72.62 93 ILE A N 1
ATOM 730 C CA . ILE A 1 93 ? -3.852 -1.106 18.125 1.00 72.62 93 ILE A CA 1
ATOM 731 C C . ILE A 1 93 ? -3.749 -2.244 19.159 1.00 72.62 93 ILE A C 1
ATOM 733 O O . ILE A 1 93 ? -4.767 -2.821 19.548 1.00 72.62 93 ILE A O 1
ATOM 737 N N . GLY A 1 94 ? -2.539 -2.549 19.642 1.00 76.38 94 GLY A N 1
ATOM 738 C CA . GLY A 1 94 ? -2.307 -3.589 20.641 1.00 76.38 94 GLY A CA 1
ATOM 739 C C . GLY A 1 94 ? -2.767 -4.959 20.144 1.00 76.38 94 GLY A C 1
ATOM 740 O O . GLY A 1 94 ? -2.352 -5.423 19.081 1.00 76.38 94 GLY A O 1
ATOM 741 N N . ASP A 1 95 ?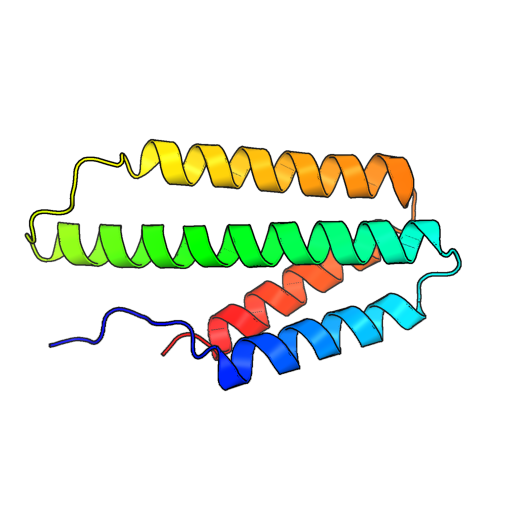 -3.668 -5.586 20.898 1.00 72.50 95 ASP A N 1
ATOM 742 C CA . ASP A 1 95 ? -4.140 -6.961 20.675 1.00 72.50 95 ASP A CA 1
ATOM 743 C C . ASP A 1 95 ? -4.928 -7.135 19.361 1.00 72.50 95 ASP A C 1
ATOM 745 O O . ASP A 1 95 ? -4.995 -8.217 18.778 1.00 72.50 95 ASP A O 1
ATOM 749 N N . ARG A 1 96 ? -5.485 -6.042 18.823 1.00 77.88 96 ARG A N 1
ATOM 750 C CA . ARG A 1 96 ? -6.266 -6.051 17.574 1.00 77.88 96 ARG A CA 1
ATOM 751 C C . ARG A 1 96 ? -5.426 -5.867 16.309 1.00 77.88 96 ARG A C 1
ATOM 753 O O . ARG A 1 96 ? -5.980 -5.665 15.227 1.00 77.88 96 ARG A O 1
ATOM 760 N N . ILE A 1 97 ? -4.098 -5.979 16.403 1.00 79.56 97 ILE A N 1
ATOM 761 C CA . ILE A 1 97 ? -3.197 -5.871 15.243 1.00 79.56 97 ILE A CA 1
ATOM 762 C C . ILE A 1 97 ? -3.550 -6.845 14.113 1.00 79.56 97 ILE A C 1
ATOM 764 O O . ILE A 1 97 ? -3.285 -6.570 12.940 1.00 79.56 97 ILE A O 1
ATOM 768 N N . ILE A 1 98 ? -4.201 -7.959 14.450 1.00 81.25 98 ILE A N 1
ATOM 769 C CA . ILE A 1 98 ? -4.646 -8.956 13.483 1.00 81.25 98 ILE A CA 1
ATOM 770 C C . ILE A 1 98 ? -5.539 -8.354 12.389 1.00 81.25 98 ILE A C 1
ATOM 772 O O . ILE A 1 98 ? -5.435 -8.771 11.240 1.00 81.25 98 ILE A O 1
ATOM 776 N N . ILE A 1 99 ? -6.327 -7.314 12.695 1.00 82.25 99 ILE A N 1
ATOM 777 C CA . ILE A 1 99 ? -7.166 -6.601 11.716 1.00 82.25 99 ILE A CA 1
ATOM 778 C C . ILE A 1 99 ? -6.289 -5.935 10.647 1.00 82.25 99 ILE A C 1
ATOM 780 O O . ILE A 1 99 ? -6.537 -6.083 9.450 1.00 82.25 99 ILE A O 1
ATOM 784 N N . SER A 1 100 ? -5.219 -5.255 11.064 1.00 81.44 100 SER A N 1
ATOM 785 C CA . SER A 1 100 ? -4.262 -4.609 10.158 1.00 81.44 100 SER A CA 1
ATOM 786 C C . SER A 1 100 ? -3.491 -5.624 9.311 1.00 81.44 100 SER A C 1
ATOM 788 O O . SER A 1 100 ? -3.272 -5.388 8.121 1.00 81.44 100 SER A O 1
ATOM 790 N N . ILE A 1 101 ? -3.119 -6.771 9.889 1.00 82.44 101 ILE A N 1
ATOM 791 C CA . ILE A 1 101 ? -2.445 -7.860 9.161 1.00 82.44 101 ILE A CA 1
ATOM 792 C C . ILE A 1 101 ? -3.389 -8.478 8.122 1.00 82.44 101 ILE A C 1
ATOM 794 O O . ILE A 1 101 ? -3.002 -8.655 6.967 1.00 82.44 101 ILE A O 1
ATOM 798 N N . ILE A 1 102 ? -4.642 -8.751 8.493 1.00 85.62 102 ILE A N 1
ATOM 799 C CA . ILE A 1 102 ? -5.659 -9.265 7.569 1.00 85.62 102 ILE A CA 1
ATOM 800 C C . ILE A 1 102 ? -5.903 -8.262 6.435 1.00 85.62 102 ILE A C 1
ATOM 802 O O . ILE A 1 102 ? -5.938 -8.665 5.270 1.00 85.62 102 ILE A O 1
ATOM 806 N N . ASN A 1 103 ? -5.996 -6.960 6.740 1.00 85.56 103 ASN A N 1
ATOM 807 C CA . ASN A 1 103 ? -6.134 -5.919 5.718 1.00 85.56 103 ASN A CA 1
ATOM 808 C C . ASN A 1 103 ? -4.959 -5.946 4.733 1.00 85.56 103 ASN A C 1
ATOM 810 O O . ASN A 1 103 ? -5.158 -5.892 3.520 1.00 85.56 103 ASN A O 1
ATOM 814 N N . TYR A 1 104 ? -3.735 -6.087 5.244 1.00 84.19 104 TYR A N 1
ATOM 815 C CA . TYR A 1 104 ? -2.540 -6.206 4.415 1.00 84.19 104 TYR A CA 1
ATOM 816 C C . TYR A 1 104 ? -2.592 -7.428 3.487 1.00 84.19 104 TYR A C 1
ATOM 818 O O . TYR A 1 104 ? -2.339 -7.304 2.286 1.00 84.19 104 TYR A O 1
ATOM 826 N N . CYS A 1 105 ? -2.972 -8.598 4.009 1.00 85.31 105 CYS A N 1
ATOM 827 C CA . CYS A 1 105 ? -3.135 -9.811 3.207 1.00 85.31 105 CYS A CA 1
ATOM 828 C C . CYS A 1 105 ? -4.179 -9.626 2.096 1.00 85.31 105 CYS A C 1
ATOM 830 O O . CYS A 1 105 ? -3.911 -9.969 0.943 1.00 85.31 105 CYS A O 1
ATOM 832 N N . PHE A 1 106 ? -5.332 -9.030 2.411 1.00 87.38 106 PHE A N 1
ATOM 833 C CA . PHE A 1 106 ? -6.350 -8.709 1.409 1.00 87.38 106 PHE A CA 1
ATOM 834 C C . PHE A 1 106 ? -5.819 -7.749 0.345 1.00 87.38 106 PHE A C 1
ATOM 836 O O . PHE A 1 106 ? -6.001 -7.995 -0.846 1.00 87.38 106 PHE A O 1
ATOM 843 N N . GLN A 1 107 ? -5.106 -6.694 0.739 1.00 85.44 107 GLN A N 1
ATOM 844 C CA . GLN A 1 107 ? -4.538 -5.742 -0.214 1.00 85.44 107 GLN A CA 1
ATOM 845 C C . GLN A 1 107 ? -3.495 -6.380 -1.137 1.00 85.44 107 GLN A C 1
ATOM 847 O O . GLN A 1 107 ? -3.410 -5.995 -2.303 1.00 85.44 107 GLN A O 1
ATOM 852 N N . MET A 1 108 ? -2.725 -7.363 -0.663 1.00 84.88 108 MET A N 1
ATOM 853 C CA . MET A 1 108 ? -1.807 -8.131 -1.513 1.00 84.88 108 MET A CA 1
ATOM 854 C C . MET A 1 108 ? -2.561 -8.938 -2.580 1.00 84.88 108 MET A C 1
ATOM 856 O O . MET A 1 108 ? -2.138 -8.969 -3.736 1.00 84.88 108 MET A O 1
ATOM 860 N N . VAL A 1 109 ? -3.704 -9.538 -2.230 1.00 86.44 109 VAL A N 1
ATOM 861 C CA . VAL A 1 109 ? -4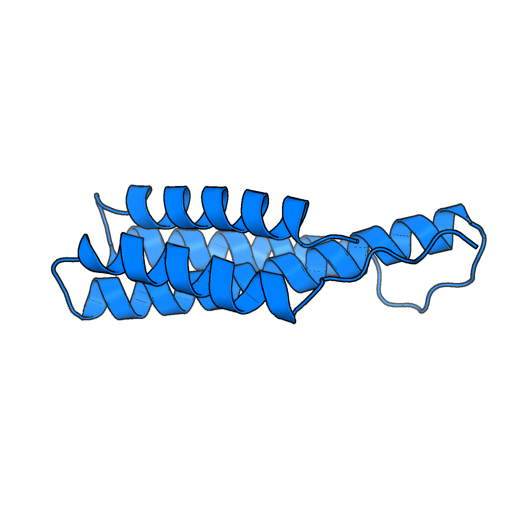.578 -10.229 -3.196 1.00 86.44 109 VAL A CA 1
ATOM 862 C C . VAL A 1 109 ? -5.178 -9.236 -4.194 1.00 86.44 109 VAL A C 1
ATOM 864 O O . VAL A 1 109 ? -5.139 -9.473 -5.400 1.00 86.44 109 VAL A O 1
ATOM 867 N N . VAL A 1 110 ? -5.663 -8.087 -3.714 1.00 86.06 110 VAL A N 1
ATOM 868 C CA . VAL A 1 110 ? -6.170 -6.998 -4.564 1.00 86.06 110 VAL A CA 1
ATOM 869 C C . VAL A 1 110 ? -5.100 -6.528 -5.548 1.00 86.06 110 VAL A C 1
ATOM 871 O O . VAL A 1 110 ? -5.391 -6.362 -6.734 1.00 86.06 110 VAL A O 1
ATOM 874 N N . LEU A 1 111 ? -3.854 -6.363 -5.095 1.00 84.94 111 LEU A N 1
ATOM 875 C CA . LEU A 1 111 ? -2.733 -6.019 -5.964 1.00 84.94 111 LEU A CA 1
ATOM 876 C C . LEU A 1 111 ? -2.491 -7.101 -7.019 1.00 84.94 111 LEU A C 1
ATOM 878 O O . LEU A 1 111 ? -2.336 -6.769 -8.192 1.00 84.94 111 LEU A O 1
ATOM 882 N N . ALA A 1 112 ? -2.472 -8.375 -6.618 1.00 82.12 112 ALA A N 1
ATOM 883 C CA . ALA A 1 112 ? -2.256 -9.499 -7.526 1.00 82.12 112 ALA A CA 1
ATOM 884 C C . ALA A 1 112 ? -3.310 -9.554 -8.644 1.00 82.12 112 ALA A C 1
ATOM 886 O O . ALA A 1 112 ? -2.955 -9.788 -9.796 1.00 82.12 112 ALA A O 1
ATOM 887 N N . ILE A 1 113 ? -4.576 -9.277 -8.319 1.00 84.44 113 ILE A N 1
ATOM 888 C CA . ILE A 1 113 ? -5.682 -9.215 -9.289 1.00 84.44 113 ILE A CA 1
ATOM 889 C C . ILE A 1 113 ? -5.598 -7.951 -10.162 1.00 84.44 113 ILE A C 1
ATOM 891 O O . ILE A 1 113 ? -5.955 -7.978 -11.337 1.00 84.44 113 ILE A O 1
ATOM 895 N N . SER A 1 114 ? -5.111 -6.840 -9.604 1.00 83.31 114 SER A N 1
ATOM 896 C CA . SER A 1 114 ? -5.022 -5.544 -10.299 1.00 83.31 114 SER A CA 1
ATOM 897 C C . SER A 1 114 ? -3.771 -5.392 -11.173 1.00 83.31 114 SER A C 1
ATOM 899 O O . SER A 1 114 ? -3.609 -4.370 -11.842 1.00 83.31 114 SER A O 1
ATOM 901 N N . LEU A 1 115 ? -2.861 -6.366 -11.148 1.00 79.56 115 LEU A N 1
ATOM 902 C CA . LEU A 1 115 ? -1.665 -6.406 -11.984 1.00 79.56 115 LEU A CA 1
ATOM 903 C C . LEU A 1 115 ? -2.023 -6.959 -13.369 1.00 79.56 115 LEU A C 1
ATOM 905 O O . LEU A 1 115 ? -2.277 -8.156 -13.506 1.00 79.56 115 LEU A O 1
ATOM 909 N N . LYS A 1 116 ? -1.997 -6.092 -14.385 1.00 65.69 116 LYS A N 1
ATOM 910 C CA . LYS A 1 116 ? -2.108 -6.457 -15.805 1.00 65.69 116 LYS A CA 1
ATOM 911 C C . LYS A 1 116 ? -0.777 -6.256 -16.516 1.00 65.69 116 LYS A C 1
ATOM 913 O O . LYS A 1 116 ? -0.095 -5.243 -16.224 1.00 65.69 116 LYS A O 1
#

Sequence (116 aa):
MRDAKKIDWKFYLPLSLASTILLGFFCQNLLEIYVLIGVYLVVVINHLLLVKATTRILFTAEGQKTGSTSIVLINLVKLSLLFLALSLGIHFIGDRIIISIINYCFQMVVLAISLK